Protein AF-A0A9Q0WMG3-F1 (afdb_monomer_lite)

Foldseek 3Di:
DEQEAEDEEDAQCPDDDPDPPDDPPPGDAAEQAEDEQAEYENYNAHYEQAHDLVHAHYAYEYYQHYYPDYAYHDYSYAHAYDNHPPDHDPSHNDDPSNVVVVVVVVVVPPD

InterPro domains:
  IPR011050 Pectin lyase fold/virulence factor [SSF51126] (4-92)
  IPR051801 Glycosyl_Hydrolase_28_Enzymes [PTHR31339] (1-95)

Radius of gyration: 15.62 Å; chains: 1; bounding box: 46×34×39 Å

pLDDT: mean 88.38, std 12.01, range [40.06, 96.94]

Structure (mmCIF, N/CA/C/O backbone):
data_AF-A0A9Q0WMG3-F1
#
_entry.id   AF-A0A9Q0WMG3-F1
#
loop_
_atom_site.group_PDB
_atom_site.id
_atom_site.type_symbol
_atom_site.label_atom_id
_atom_site.label_alt_id
_atom_site.label_comp_id
_atom_site.label_asym_id
_atom_site.label_entity_id
_atom_site.label_seq_id
_atom_site.pdbx_PDB_ins_code
_atom_site.Cartn_x
_atom_site.Cartn_y
_atom_site.Cartn_z
_atom_site.occupancy
_atom_site.B_iso_or_equiv
_atom_site.auth_seq_id
_atom_site.auth_comp_id
_atom_site.auth_asym_id
_atom_site.auth_atom_id
_atom_site.pdbx_PDB_model_num
ATOM 1 N N . MET A 1 1 ? -12.049 -8.145 9.434 1.00 89.62 1 MET A N 1
ATOM 2 C CA . MET A 1 1 ? -10.879 -9.057 9.500 1.00 89.62 1 MET A CA 1
ATOM 3 C C . MET A 1 1 ? -10.600 -9.452 10.949 1.00 89.62 1 MET A C 1
ATOM 5 O O . MET A 1 1 ? -10.824 -8.628 11.829 1.00 89.62 1 MET A O 1
ATOM 9 N N . LYS A 1 2 ? -10.169 -10.689 11.237 1.00 94.38 2 LYS A N 1
ATOM 10 C CA . LYS A 1 2 ? -9.889 -11.121 12.620 1.00 94.38 2 LYS A CA 1
ATOM 11 C C . LYS A 1 2 ? -8.809 -12.203 12.680 1.00 94.38 2 LYS A C 1
ATOM 13 O O . LYS A 1 2 ? -8.897 -13.148 11.906 1.00 94.38 2 LYS A O 1
ATOM 18 N N . ASN A 1 3 ? -7.881 -12.100 13.636 1.00 93.81 3 ASN A N 1
ATOM 19 C CA . ASN A 1 3 ? -6.824 -13.091 13.903 1.00 93.81 3 ASN A CA 1
ATOM 20 C C . ASN A 1 3 ? -5.924 -13.354 12.681 1.00 93.81 3 ASN A C 1
ATOM 22 O O . ASN A 1 3 ? -5.771 -14.498 12.253 1.00 93.81 3 ASN A O 1
ATOM 26 N N . ILE A 1 4 ? -5.361 -12.297 12.098 1.00 92.06 4 ILE A N 1
ATOM 27 C CA . ILE A 1 4 ? -4.502 -12.398 10.910 1.00 92.06 4 ILE A CA 1
ATOM 28 C C . ILE A 1 4 ? -3.145 -11.751 11.159 1.00 92.06 4 ILE A C 1
ATOM 30 O O . ILE A 1 4 ? -3.030 -10.802 11.930 1.00 92.06 4 ILE A O 1
ATOM 34 N N . ASN A 1 5 ? -2.115 -12.251 10.478 1.00 91.25 5 ASN A N 1
ATOM 35 C CA . ASN A 1 5 ? -0.772 -11.696 10.615 1.00 91.25 5 ASN A CA 1
ATOM 36 C C . ASN A 1 5 ? -0.654 -10.318 9.940 1.00 91.25 5 ASN A C 1
ATOM 38 O O . ASN A 1 5 ? -0.133 -9.385 10.535 1.00 91.25 5 ASN A O 1
ATOM 42 N N . MET A 1 6 ? -1.176 -10.167 8.721 1.00 92.88 6 MET A N 1
ATOM 43 C CA . MET A 1 6 ? -1.100 -8.922 7.952 1.00 92.88 6 MET A CA 1
ATOM 44 C C . MET A 1 6 ? -2.447 -8.636 7.290 1.00 92.88 6 MET A C 1
ATOM 46 O O . MET A 1 6 ? -2.991 -9.535 6.651 1.00 92.88 6 MET A O 1
ATOM 50 N N . ALA A 1 7 ? -2.992 -7.425 7.450 1.00 94.69 7 ALA A N 1
ATOM 51 C CA . ALA A 1 7 ? -4.276 -7.069 6.835 1.00 94.69 7 ALA A CA 1
ATOM 52 C C . ALA A 1 7 ? -4.151 -6.699 5.354 1.00 94.69 7 ALA A C 1
ATOM 54 O O . ALA A 1 7 ? -4.951 -7.176 4.550 1.00 94.69 7 ALA A O 1
ATOM 55 N N . PHE A 1 8 ? -3.133 -5.919 4.985 1.00 94.69 8 PHE A N 1
ATOM 56 C CA . PHE A 1 8 ? -2.885 -5.541 3.593 1.00 94.69 8 PHE A CA 1
ATOM 57 C C . PHE A 1 8 ? -1.436 -5.802 3.183 1.00 94.69 8 PHE A C 1
ATOM 59 O O . PHE A 1 8 ? -0.510 -5.442 3.901 1.00 94.69 8 PHE A O 1
ATOM 66 N N . CYS A 1 9 ? -1.233 -6.402 2.013 1.00 93.69 9 CYS A N 1
ATOM 67 C CA . CYS A 1 9 ? 0.091 -6.621 1.440 1.00 93.69 9 CYS A CA 1
ATOM 68 C C . CYS A 1 9 ? 0.039 -6.340 -0.060 1.00 93.69 9 CYS A C 1
ATOM 70 O O . CYS A 1 9 ? -0.718 -7.001 -0.771 1.00 93.69 9 CYS A O 1
ATOM 72 N N . ALA A 1 10 ? 0.838 -5.389 -0.533 1.00 94.25 10 ALA A N 1
ATOM 73 C CA . ALA A 1 10 ? 1.132 -5.215 -1.948 1.00 94.25 10 ALA A CA 1
ATOM 74 C C . ALA A 1 10 ? 2.628 -4.938 -2.109 1.00 94.25 10 ALA A C 1
ATOM 76 O O . ALA A 1 10 ? 3.153 -3.980 -1.540 1.00 94.25 10 ALA A O 1
ATOM 77 N N . ILE A 1 11 ? 3.308 -5.794 -2.868 1.00 93.38 11 ILE A N 1
ATOM 78 C CA . ILE A 1 11 ? 4.753 -5.740 -3.085 1.00 93.38 11 ILE A CA 1
ATOM 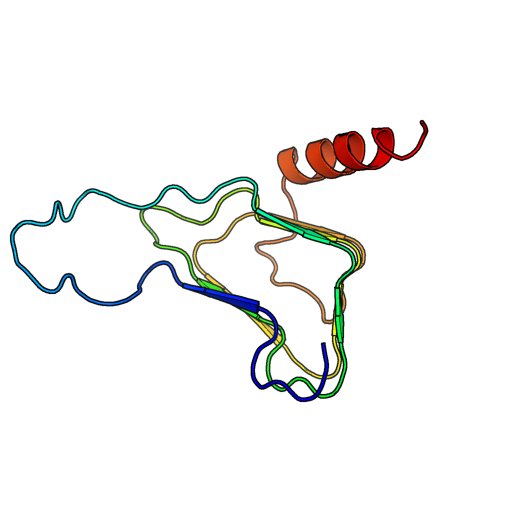79 C C . ILE A 1 11 ? 4.991 -5.803 -4.593 1.00 93.38 11 ILE A C 1
ATOM 81 O O . ILE A 1 11 ? 4.551 -6.748 -5.242 1.00 93.38 11 ILE A O 1
ATOM 85 N N . GLY A 1 12 ? 5.647 -4.788 -5.153 1.00 91.06 12 GLY A N 1
ATOM 86 C CA . GLY A 1 12 ? 5.991 -4.728 -6.573 1.00 91.06 12 GLY A CA 1
ATOM 87 C C . GLY A 1 12 ? 7.140 -5.669 -6.939 1.00 91.06 12 GLY A C 1
ATOM 88 O O . GLY A 1 12 ? 7.146 -6.234 -8.027 1.00 91.06 12 GLY A O 1
ATOM 89 N N . ASP A 1 13 ? 8.073 -5.887 -6.010 1.00 88.19 13 ASP A N 1
ATOM 90 C CA . ASP A 1 13 ? 9.174 -6.841 -6.157 1.00 88.19 13 ASP A CA 1
ATOM 91 C C . ASP A 1 13 ? 8.765 -8.232 -5.645 1.00 88.19 13 ASP A C 1
ATOM 93 O O . ASP A 1 13 ? 8.965 -8.586 -4.481 1.00 88.19 13 ASP A O 1
ATOM 97 N N . CYS A 1 14 ? 8.124 -9.012 -6.516 1.00 84.31 14 CYS A N 1
ATOM 98 C CA . CYS A 1 14 ? 7.665 -10.372 -6.216 1.00 84.31 14 CYS A CA 1
ATOM 99 C C . CYS A 1 14 ? 8.595 -11.457 -6.792 1.00 84.31 14 CYS A C 1
ATOM 101 O O . CYS A 1 14 ? 8.132 -12.511 -7.231 1.00 84.31 14 CYS A O 1
ATOM 103 N N . GLY A 1 15 ? 9.910 -11.230 -6.748 1.00 82.06 15 GLY A N 1
ATOM 104 C CA . GLY A 1 15 ? 10.913 -12.224 -7.129 1.00 82.06 15 GLY A CA 1
ATOM 105 C C . GLY A 1 15 ? 11.124 -12.355 -8.640 1.00 82.06 15 GLY A C 1
ATOM 106 O O . GLY A 1 15 ? 10.772 -11.476 -9.421 1.00 82.06 15 GLY A O 1
ATOM 107 N N . SER A 1 16 ? 11.769 -13.448 -9.053 1.00 81.94 16 SER A N 1
ATOM 108 C CA . SER A 1 16 ? 12.240 -13.640 -10.429 1.00 81.94 16 SER A CA 1
ATOM 109 C C . SER A 1 16 ? 11.267 -14.437 -11.294 1.00 81.94 16 SER A C 1
ATOM 111 O O . SER A 1 16 ? 10.558 -15.324 -10.817 1.00 81.94 16 SER A O 1
ATOM 113 N N . HIS A 1 17 ? 11.311 -14.183 -12.598 1.00 85.69 17 HIS A N 1
ATOM 114 C CA . HIS A 1 17 ? 10.601 -14.986 -13.582 1.00 85.69 17 HIS A CA 1
ATOM 115 C C . HIS A 1 17 ? 11.189 -16.416 -13.649 1.00 85.69 17 HIS A C 1
ATOM 117 O O . HIS A 1 17 ? 12.402 -16.578 -13.502 1.00 85.69 17 HIS A O 1
ATOM 123 N N . PRO A 1 18 ? 10.368 -17.468 -13.840 1.00 87.44 18 PRO A N 1
ATOM 124 C CA . PRO A 1 18 ? 10.845 -18.856 -13.908 1.00 87.44 18 PRO A CA 1
ATOM 125 C C . PRO A 1 18 ? 11.674 -19.177 -15.165 1.00 87.44 18 PRO A C 1
ATOM 127 O O . PRO A 1 18 ? 12.248 -20.262 -15.250 1.00 87.44 18 PRO A O 1
ATOM 130 N N . ASP A 1 19 ? 11.724 -18.260 -16.132 1.00 89.38 19 ASP A N 1
ATOM 131 C CA . ASP A 1 19 ? 12.504 -18.363 -17.364 1.00 89.38 19 ASP A CA 1
ATOM 132 C C . ASP A 1 19 ? 13.132 -17.011 -17.748 1.00 89.38 19 ASP A C 1
ATOM 134 O O . ASP A 1 19 ? 12.750 -15.970 -17.214 1.00 89.38 19 ASP A O 1
ATOM 138 N N . ASP A 1 20 ? 14.053 -17.039 -18.716 1.00 89.50 20 ASP A N 1
ATOM 139 C CA . ASP A 1 20 ? 14.772 -15.860 -19.227 1.00 89.50 20 ASP A CA 1
ATOM 140 C C . ASP A 1 20 ? 14.076 -15.177 -20.425 1.00 89.50 20 ASP A C 1
ATOM 142 O O . ASP A 1 20 ? 14.648 -14.285 -21.048 1.00 89.50 20 ASP A O 1
ATOM 146 N N . SER A 1 21 ? 12.868 -15.611 -20.806 1.00 91.31 21 SER A N 1
ATOM 147 C CA . SER A 1 21 ? 12.142 -15.066 -21.970 1.00 91.31 21 SER A CA 1
ATOM 148 C C . SER A 1 21 ? 11.228 -13.890 -21.617 1.00 91.31 21 SER A C 1
ATOM 150 O O . SER A 1 21 ? 10.580 -13.332 -22.505 1.00 91.31 21 SER A O 1
ATOM 152 N N . PHE A 1 22 ? 11.162 -13.510 -20.341 1.00 88.62 22 PHE A N 1
ATOM 153 C CA . PHE A 1 22 ? 10.421 -12.333 -19.902 1.00 88.62 22 PHE A CA 1
ATOM 154 C C . PHE A 1 22 ? 11.062 -11.035 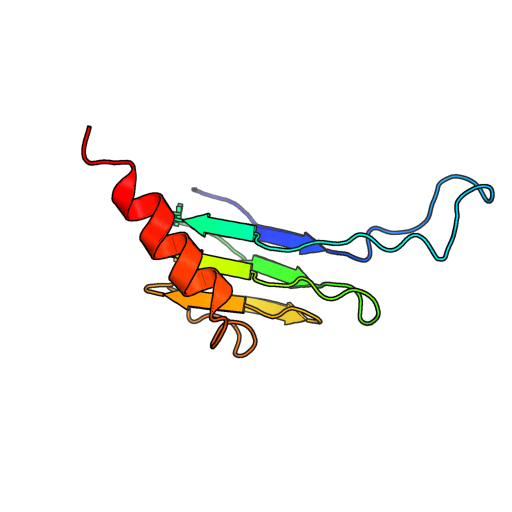-20.393 1.00 88.62 22 PHE A C 1
ATOM 156 O O . PHE A 1 22 ? 12.265 -10.957 -20.637 1.00 88.62 22 PHE A O 1
ATOM 163 N N . ASP A 1 23 ? 10.246 -9.990 -20.502 1.00 90.62 23 ASP A N 1
ATOM 164 C CA . ASP A 1 23 ? 10.752 -8.641 -20.721 1.00 90.62 23 ASP A CA 1
ATOM 165 C C . ASP A 1 23 ? 11.121 -8.009 -19.367 1.00 90.62 23 ASP A C 1
ATOM 167 O O . ASP A 1 23 ? 10.220 -7.672 -18.594 1.00 90.62 23 ASP A O 1
ATOM 171 N N . PRO A 1 24 ? 12.414 -7.793 -19.060 1.00 86.88 24 PRO A N 1
ATOM 172 C CA . PRO A 1 24 ? 12.832 -7.185 -17.799 1.00 86.88 24 PRO A CA 1
ATOM 173 C C . PRO A 1 24 ? 12.448 -5.708 -17.670 1.00 86.88 24 PRO A C 1
ATOM 175 O O . PRO A 1 24 ? 12.633 -5.122 -16.607 1.00 86.88 24 PRO A O 1
ATOM 178 N N . LYS A 1 25 ? 11.944 -5.083 -18.740 1.00 88.00 25 LYS A N 1
ATOM 179 C CA . LYS A 1 25 ? 11.472 -3.695 -18.740 1.00 88.00 25 LYS A CA 1
ATOM 180 C C . LYS A 1 25 ? 9.954 -3.582 -18.634 1.00 88.00 25 LYS A C 1
ATOM 182 O O . LYS A 1 25 ? 9.449 -2.465 -18.533 1.00 88.00 25 LYS A O 1
ATOM 187 N N . ALA A 1 26 ? 9.229 -4.699 -18.660 1.00 89.81 26 ALA A N 1
ATOM 188 C CA . ALA A 1 26 ? 7.785 -4.709 -18.478 1.00 89.81 26 ALA A CA 1
ATOM 189 C C . ALA A 1 26 ? 7.446 -4.510 -16.993 1.00 89.81 26 ALA A C 1
ATOM 191 O O . ALA A 1 26 ? 7.253 -5.465 -16.243 1.00 89.81 26 ALA A O 1
ATOM 192 N N . LEU A 1 27 ? 7.407 -3.248 -16.567 1.00 90.56 27 LEU A N 1
ATOM 193 C CA . LEU A 1 27 ? 7.026 -2.873 -15.209 1.00 90.56 27 LEU A CA 1
ATOM 194 C C . LEU A 1 27 ? 5.495 -2.848 -15.065 1.00 90.56 27 LEU A C 1
ATOM 196 O O . LEU A 1 27 ? 4.807 -2.394 -15.984 1.00 90.56 27 LEU A O 1
ATOM 200 N N . PRO A 1 28 ? 4.942 -3.309 -13.929 1.00 89.62 28 PRO A N 1
ATOM 201 C CA . PRO A 1 28 ? 3.514 -3.205 -13.664 1.00 89.62 28 PRO A CA 1
ATOM 202 C C . PRO A 1 28 ? 3.115 -1.741 -13.454 1.00 89.62 28 PRO A C 1
ATOM 204 O O . PRO A 1 28 ? 3.814 -1.006 -12.759 1.00 89.62 28 PRO A O 1
ATOM 207 N N . ASP A 1 29 ? 1.972 -1.343 -14.007 1.00 92.00 29 ASP A N 1
ATOM 208 C CA . ASP A 1 29 ? 1.335 -0.054 -13.728 1.00 92.00 29 ASP A CA 1
ATOM 209 C C . ASP A 1 29 ? 0.192 -0.272 -12.727 1.00 92.00 29 ASP A C 1
ATOM 211 O O . ASP A 1 29 ? -0.786 -0.964 -13.026 1.00 92.00 29 ASP A O 1
ATOM 215 N N . LEU A 1 30 ? 0.359 0.244 -11.507 1.00 93.44 30 LEU A N 1
ATOM 216 C CA . LEU A 1 30 ? -0.599 0.102 -10.411 1.00 93.44 30 LEU A CA 1
ATOM 217 C C . LEU A 1 30 ? -1.081 1.492 -9.992 1.00 93.44 30 LEU A C 1
ATOM 219 O O . LEU A 1 30 ? -0.382 2.207 -9.275 1.00 93.44 30 LEU A O 1
ATOM 223 N N . ASP A 1 31 ? -2.291 1.847 -10.421 1.00 93.31 31 ASP A N 1
ATOM 224 C CA . ASP A 1 31 ? -2.928 3.135 -10.140 1.00 93.31 31 ASP A CA 1
ATOM 225 C C . ASP A 1 31 ? -4.369 2.951 -9.627 1.00 93.31 31 ASP A C 1
ATOM 227 O O . ASP A 1 31 ? -5.012 1.926 -9.868 1.00 93.31 31 ASP A O 1
ATOM 231 N N . GLN A 1 32 ? -4.881 3.962 -8.922 1.00 92.25 32 GLN A N 1
ATOM 232 C CA . GLN A 1 32 ? -6.279 4.082 -8.473 1.00 92.25 32 GLN A CA 1
ATOM 233 C C . GLN A 1 32 ? -6.776 2.908 -7.615 1.00 92.25 32 GLN A C 1
ATOM 235 O O . GLN A 1 32 ? -7.922 2.458 -7.711 1.00 92.25 32 GLN A O 1
ATOM 240 N N . ILE A 1 33 ? -5.924 2.429 -6.713 1.00 92.19 33 ILE A N 1
ATOM 241 C CA . ILE A 1 33 ? -6.261 1.357 -5.775 1.00 92.19 33 ILE A CA 1
ATOM 242 C C . ILE A 1 33 ? -7.051 1.954 -4.613 1.00 92.19 33 ILE A C 1
ATOM 244 O O . ILE A 1 33 ? -6.521 2.771 -3.871 1.00 92.19 33 ILE A O 1
ATOM 248 N N . THR A 1 34 ? -8.298 1.528 -4.408 1.00 93.38 34 THR A N 1
ATOM 249 C CA . THR A 1 34 ? -9.130 2.010 -3.291 1.00 93.38 34 THR A CA 1
ATOM 250 C C . THR A 1 34 ? -9.441 0.897 -2.297 1.00 93.38 34 THR A C 1
ATOM 252 O O . THR A 1 34 ? -9.992 -0.140 -2.664 1.00 93.38 34 THR A O 1
ATOM 255 N N . LEU A 1 35 ? -9.133 1.133 -1.021 1.00 94.12 35 LEU A N 1
ATOM 256 C CA . LEU A 1 35 ? -9.515 0.282 0.103 1.00 94.12 35 LEU A CA 1
ATOM 257 C C . LEU A 1 35 ? -10.433 1.079 1.026 1.00 94.12 35 LEU A C 1
ATOM 259 O O . LEU A 1 35 ? -10.019 2.079 1.610 1.00 94.12 35 LEU A O 1
ATOM 263 N N . GLN A 1 36 ? -11.680 0.635 1.165 1.00 93.69 36 GLN A N 1
ATOM 264 C CA . GLN A 1 36 ? -12.710 1.379 1.882 1.00 93.69 36 GLN A CA 1
ATOM 265 C C . GLN A 1 36 ? -13.443 0.511 2.906 1.00 93.69 36 GLN A C 1
ATOM 267 O O . GLN A 1 36 ? -13.732 -0.657 2.647 1.00 93.69 36 GLN A O 1
ATOM 272 N N . SER A 1 37 ? -13.785 1.103 4.053 1.00 95.25 37 SER A N 1
ATOM 273 C CA . SER A 1 37 ? -14.663 0.508 5.070 1.00 95.25 37 SER A CA 1
ATOM 274 C C . SER A 1 37 ? -14.158 -0.833 5.607 1.00 95.25 37 SER A C 1
ATOM 276 O O . SER A 1 37 ? -14.921 -1.783 5.795 1.00 95.25 37 SER A O 1
ATOM 278 N N . VAL A 1 38 ? -12.854 -0.919 5.875 1.00 94.88 38 VAL A N 1
ATOM 279 C CA . VAL A 1 38 ? -12.233 -2.138 6.402 1.00 94.88 38 VAL A CA 1
ATOM 280 C C . VAL A 1 38 ? -12.075 -2.041 7.911 1.00 94.88 38 VAL A C 1
ATOM 282 O O . VAL A 1 38 ? -11.335 -1.203 8.412 1.00 94.88 38 VAL A O 1
ATOM 285 N N . ILE A 1 39 ? -12.720 -2.950 8.641 1.00 95.44 39 ILE A N 1
ATOM 286 C CA . ILE A 1 39 ? -12.606 -3.044 10.101 1.00 95.44 39 ILE A CA 1
ATOM 287 C C . ILE A 1 39 ? -11.989 -4.387 10.485 1.00 95.44 39 ILE A C 1
ATOM 289 O O . ILE A 1 39 ? -12.361 -5.447 9.957 1.00 95.44 39 ILE A O 1
ATOM 293 N N . GLY A 1 40 ? -11.062 -4.381 11.438 1.00 94.38 40 GLY A N 1
ATOM 294 C CA . GLY A 1 40 ? -10.440 -5.605 11.912 1.00 94.38 40 GLY A CA 1
ATOM 295 C C . GLY A 1 40 ? -9.825 -5.538 13.301 1.00 94.38 40 GLY A C 1
ATOM 296 O O . GLY A 1 40 ? -9.485 -4.476 13.808 1.00 94.38 40 GLY A O 1
ATOM 297 N N . SER A 1 41 ? -9.703 -6.710 13.925 1.00 94.56 41 SER A N 1
ATOM 298 C CA . SER A 1 41 ? -9.153 -6.866 15.275 1.00 94.56 41 SER A CA 1
ATOM 299 C C . SER A 1 41 ? -8.191 -8.047 15.373 1.00 94.56 41 SER A C 1
ATOM 301 O O . SER A 1 41 ? -8.304 -9.007 14.611 1.00 94.56 41 SER A O 1
ATOM 303 N N . ASN A 1 42 ? -7.269 -7.993 16.336 1.00 92.88 42 ASN A N 1
ATOM 304 C CA . ASN A 1 42 ? -6.220 -9.000 16.531 1.00 92.88 42 ASN A CA 1
ATOM 305 C C . ASN A 1 42 ? -5.388 -9.204 15.249 1.00 92.88 42 ASN A C 1
ATOM 307 O O . ASN A 1 42 ? -5.449 -10.257 14.606 1.00 92.88 42 ASN A O 1
ATOM 311 N N . ILE A 1 43 ? -4.698 -8.133 14.845 1.00 92.81 43 ILE A N 1
ATOM 312 C CA . ILE A 1 43 ? -3.874 -8.044 13.636 1.00 92.81 43 ILE A CA 1
ATOM 313 C C . ILE A 1 43 ? -2.448 -7.696 14.057 1.00 92.81 43 ILE A C 1
ATOM 315 O O . ILE A 1 4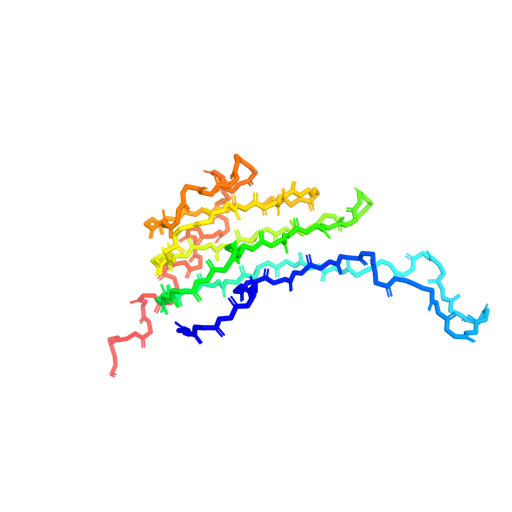3 ? -2.262 -6.780 14.856 1.00 92.81 43 ILE A O 1
ATOM 319 N N . THR A 1 44 ? -1.455 -8.415 13.531 1.00 90.56 44 THR A N 1
ATOM 320 C CA . THR A 1 44 ? -0.040 -8.181 13.874 1.00 90.56 44 THR A CA 1
ATOM 321 C C . THR A 1 44 ? 0.578 -7.033 13.071 1.00 90.56 44 THR A C 1
ATOM 323 O O . THR A 1 44 ? 1.349 -6.259 13.629 1.00 90.56 44 THR A O 1
ATOM 326 N N . MET A 1 45 ? 0.223 -6.882 11.791 1.00 91.00 45 MET A N 1
ATOM 327 C CA . MET A 1 45 ? 0.684 -5.791 10.927 1.00 91.00 45 MET A CA 1
ATOM 328 C C . MET A 1 45 ? -0.459 -5.198 10.094 1.00 91.00 45 MET A C 1
ATOM 330 O O . MET A 1 45 ? -1.209 -5.933 9.444 1.00 91.00 45 MET A O 1
ATOM 334 N N . THR A 1 46 ? -0.577 -3.868 10.088 1.00 92.56 46 THR A N 1
ATOM 335 C CA . THR A 1 46 ? -1.671 -3.155 9.419 1.00 92.56 46 THR A CA 1
ATOM 336 C C . THR A 1 46 ? -1.564 -3.318 7.916 1.00 92.56 46 THR A C 1
ATOM 338 O O . THR A 1 46 ? -2.479 -3.817 7.265 1.00 92.56 46 THR A O 1
ATOM 341 N N . GLY A 1 47 ? -0.404 -2.980 7.363 1.00 92.06 47 GLY A N 1
ATOM 342 C CA . GLY A 1 47 ? -0.140 -3.274 5.973 1.00 92.06 47 GLY A CA 1
ATOM 343 C C . GLY A 1 47 ? 1.253 -2.906 5.505 1.00 92.06 47 GLY A C 1
ATOM 344 O O . GLY A 1 47 ? 1.937 -2.094 6.125 1.00 92.06 47 GLY A O 1
ATOM 345 N N . SER A 1 48 ? 1.647 -3.530 4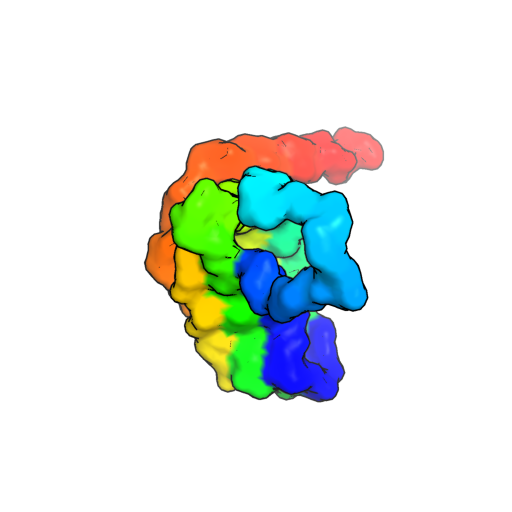.401 1.00 95.00 48 SER A N 1
ATOM 346 C CA . SER A 1 48 ? 2.878 -3.247 3.671 1.00 95.00 48 SER A CA 1
ATOM 347 C C . SER A 1 48 ? 2.532 -2.907 2.228 1.00 95.00 48 SER A C 1
ATOM 349 O O . SER A 1 48 ? 1.999 -3.756 1.513 1.00 95.00 48 SER A O 1
ATOM 351 N N . PHE A 1 49 ? 2.837 -1.682 1.811 1.00 96.38 49 PHE A N 1
ATOM 352 C CA . PHE A 1 49 ? 2.708 -1.218 0.436 1.00 96.38 49 PHE A CA 1
ATOM 353 C C . PHE A 1 49 ? 4.082 -0.793 -0.074 1.00 96.38 49 PHE A C 1
ATOM 355 O O . PHE A 1 49 ? 4.594 0.268 0.275 1.00 96.38 49 PHE A O 1
ATOM 362 N N . THR A 1 50 ? 4.702 -1.643 -0.878 1.00 96.25 50 THR A N 1
ATOM 363 C CA . THR A 1 50 ? 6.062 -1.431 -1.379 1.00 96.25 50 THR A CA 1
ATOM 364 C C . THR A 1 50 ? 6.065 -1.559 -2.893 1.00 96.25 50 THR A C 1
ATOM 366 O O . THR A 1 50 ? 6.108 -2.673 -3.413 1.00 96.25 50 THR A O 1
ATOM 369 N N . GLY A 1 51 ? 5.981 -0.430 -3.594 1.00 95.38 51 GLY A N 1
ATOM 370 C CA . GLY A 1 51 ? 6.077 -0.372 -5.051 1.00 95.38 51 GLY A CA 1
ATOM 371 C C . GLY A 1 51 ? 7.517 -0.498 -5.554 1.00 95.38 51 GLY A C 1
ATOM 372 O O . GLY A 1 51 ? 8.469 -0.597 -4.771 1.00 95.38 51 GLY A O 1
ATOM 373 N N . LEU A 1 52 ? 7.682 -0.454 -6.874 1.00 94.88 52 LEU A N 1
ATOM 374 C CA . LEU A 1 52 ? 8.996 -0.376 -7.515 1.00 94.88 52 LEU A CA 1
ATOM 375 C C . LEU A 1 52 ? 9.423 1.091 -7.622 1.00 94.88 52 LEU A C 1
ATOM 377 O O . LEU A 1 52 ? 8.581 1.964 -7.806 1.00 94.88 52 LEU A O 1
ATOM 381 N N . ALA A 1 53 ? 10.719 1.385 -7.527 1.00 94.44 53 ALA A N 1
ATOM 382 C CA . ALA A 1 53 ? 11.198 2.766 -7.635 1.00 94.44 53 ALA A CA 1
ATOM 383 C C . ALA A 1 53 ? 10.925 3.352 -9.034 1.00 94.44 53 ALA A C 1
ATOM 385 O O . ALA A 1 53 ? 10.633 4.535 -9.184 1.00 94.44 53 ALA A O 1
ATOM 386 N N . GLU A 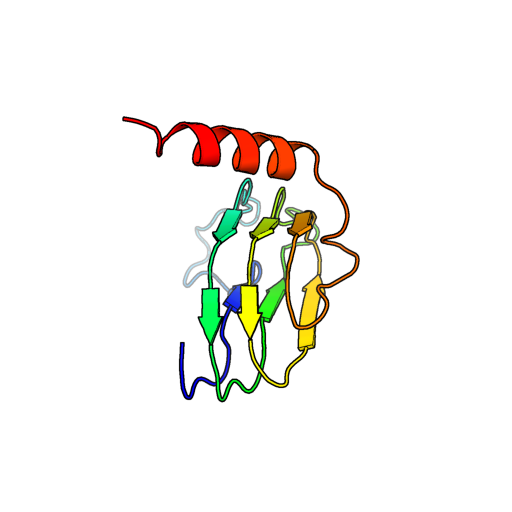1 54 ? 10.991 2.497 -10.052 1.00 93.94 54 GLU A N 1
ATOM 387 C CA . GLU A 1 54 ? 10.756 2.796 -11.460 1.00 93.94 54 GLU A CA 1
ATOM 388 C C . GLU A 1 54 ? 9.268 2.803 -11.829 1.00 93.94 54 GLU A C 1
ATOM 390 O O . GLU A 1 54 ? 8.892 3.416 -12.826 1.00 93.94 54 GLU A O 1
ATOM 395 N N . SER A 1 55 ? 8.430 2.135 -11.029 1.00 94.25 55 SER A N 1
ATOM 396 C CA . SER A 1 55 ? 6.972 2.125 -11.176 1.00 94.25 55 SER A CA 1
ATOM 397 C C . SER A 1 55 ? 6.295 2.128 -9.797 1.00 94.25 55 SER A C 1
ATOM 399 O O . SER A 1 55 ? 5.906 1.070 -9.280 1.00 94.25 55 SER A O 1
ATOM 401 N N . PRO A 1 56 ? 6.231 3.306 -9.144 1.00 95.50 56 PRO A N 1
ATOM 402 C CA . PRO A 1 56 ? 5.576 3.461 -7.853 1.00 95.50 56 PRO A CA 1
ATOM 403 C C . PRO A 1 56 ? 4.086 3.149 -7.952 1.00 95.50 56 PRO A C 1
ATOM 405 O O . PRO A 1 56 ? 3.461 3.411 -8.978 1.00 95.50 56 PRO A O 1
ATOM 408 N N . PHE A 1 57 ? 3.482 2.679 -6.861 1.00 95.56 57 PHE A N 1
ATOM 409 C CA . PHE A 1 57 ? 2.021 2.612 -6.811 1.00 95.56 57 PHE A CA 1
ATOM 410 C C . PHE A 1 57 ? 1.456 4.031 -6.749 1.00 95.56 57 PHE A C 1
ATOM 412 O O . PHE A 1 57 ? 1.780 4.794 -5.835 1.00 95.56 57 PHE A O 1
ATOM 419 N N . ALA A 1 58 ? 0.613 4.375 -7.714 1.00 94.25 58 ALA A N 1
ATOM 420 C CA . ALA A 1 58 ? -0.037 5.668 -7.810 1.00 94.25 58 ALA A CA 1
ATOM 421 C C . ALA A 1 58 ? -1.469 5.605 -7.259 1.00 94.25 58 ALA A C 1
ATOM 423 O O . ALA A 1 58 ? -2.136 4.571 -7.285 1.00 94.25 58 ALA A O 1
ATOM 424 N N . SER A 1 59 ? -1.941 6.731 -6.725 1.00 93.94 59 SER A N 1
ATOM 425 C CA . SER A 1 59 ? -3.309 6.908 -6.221 1.00 93.94 59 SER A CA 1
ATOM 426 C C . SER A 1 59 ? -3.801 5.755 -5.329 1.00 93.94 59 SER A C 1
ATOM 428 O O . SER A 1 59 ? -4.886 5.214 -5.543 1.00 93.94 59 SER A O 1
ATOM 430 N N . LEU A 1 60 ? -3.010 5.375 -4.319 1.00 95.75 60 LEU A N 1
ATOM 431 C CA . LEU A 1 60 ? -3.456 4.443 -3.282 1.00 95.75 60 LEU A CA 1
ATOM 432 C C . LEU A 1 60 ? -4.367 5.176 -2.288 1.00 95.75 60 LEU A C 1
ATOM 434 O O . LEU A 1 60 ? -3.918 6.026 -1.523 1.00 95.75 60 LEU A O 1
ATOM 438 N N . CYS A 1 61 ? -5.652 4.851 -2.302 1.00 95.44 61 CYS A N 1
ATOM 439 C CA . CYS A 1 61 ? -6.688 5.547 -1.557 1.00 95.44 61 CYS A CA 1
ATOM 440 C C . CYS A 1 61 ? -7.216 4.681 -0.404 1.00 95.44 61 CYS A C 1
ATOM 442 O O . CYS A 1 61 ? -7.787 3.613 -0.637 1.00 95.44 61 CYS A O 1
ATOM 444 N N . LEU A 1 62 ? -7.055 5.138 0.840 1.00 95.25 62 LEU A N 1
ATOM 445 C CA . LEU A 1 62 ? -7.543 4.444 2.038 1.00 95.25 62 LEU A CA 1
ATOM 446 C C . LEU A 1 62 ? -8.670 5.235 2.711 1.00 95.25 62 LEU A C 1
ATOM 448 O O . LEU A 1 62 ? -8.460 6.366 3.137 1.00 95.25 62 LEU A O 1
ATOM 452 N N . PHE A 1 63 ? -9.847 4.636 2.877 1.00 94.94 63 PHE A N 1
ATOM 453 C CA . PHE A 1 63 ? -11.016 5.324 3.432 1.00 94.94 63 PHE A CA 1
ATOM 454 C C . PHE A 1 63 ? -11.683 4.527 4.541 1.00 94.94 63 PHE A C 1
ATOM 456 O O . PHE A 1 63 ? -12.077 3.382 4.332 1.00 94.94 63 PHE A O 1
ATOM 463 N N . ASN A 1 64 ? -11.896 5.142 5.705 1.00 95.50 64 ASN A N 1
ATOM 464 C CA . ASN A 1 64 ? -12.635 4.519 6.808 1.00 95.50 64 ASN A CA 1
ATOM 465 C C . ASN A 1 64 ? -12.084 3.118 7.155 1.00 95.50 64 ASN A C 1
ATOM 467 O O . ASN A 1 64 ? -12.789 2.106 7.096 1.00 95.50 64 ASN A O 1
ATOM 471 N N . VAL A 1 65 ? -10.782 3.051 7.435 1.00 95.75 65 VAL A N 1
ATOM 472 C CA . VAL A 1 65 ? -10.082 1.809 7.784 1.00 95.75 65 VAL A CA 1
ATOM 473 C C . VAL A 1 65 ? -9.775 1.831 9.277 1.00 95.75 65 VAL A C 1
ATOM 475 O O . VAL A 1 65 ? -9.176 2.777 9.767 1.00 95.75 65 VAL A O 1
ATOM 478 N N . SER A 1 66 ? -10.173 0.797 10.015 1.00 96.00 66 SER A N 1
ATOM 479 C CA . SER A 1 66 ? -9.957 0.698 11.461 1.00 96.00 66 SER A CA 1
ATOM 480 C C . SER A 1 66 ? -9.414 -0.676 11.838 1.00 96.00 66 SER A C 1
ATOM 482 O O . SER A 1 66 ? -10.134 -1.678 11.827 1.00 96.00 66 SER A O 1
ATOM 484 N N . LEU A 1 67 ? -8.124 -0.730 12.164 1.00 94.50 67 LEU A N 1
ATOM 485 C CA . LEU A 1 67 ? -7.392 -1.946 12.509 1.00 94.50 67 LEU A CA 1
ATOM 486 C C . LEU A 1 67 ? -6.712 -1.778 13.873 1.00 94.50 67 LEU A C 1
ATOM 488 O O . LEU A 1 67 ? -6.213 -0.711 14.218 1.00 94.50 67 LEU A O 1
ATOM 492 N N . THR A 1 68 ? -6.696 -2.830 14.690 1.00 86.94 68 THR A N 1
ATOM 493 C CA . THR A 1 68 ? -6.114 -2.757 16.040 1.00 86.94 68 THR A CA 1
ATOM 494 C C . THR A 1 68 ? -4.608 -3.056 16.039 1.00 86.94 68 THR A C 1
ATOM 496 O O . THR A 1 68 ? -4.219 -4.109 15.537 1.00 86.94 68 THR A O 1
ATOM 499 N N . LEU A 1 69 ? -3.817 -2.230 16.744 1.00 70.31 69 LEU A N 1
ATOM 500 C CA . LEU A 1 69 ? -2.497 -2.561 17.333 1.00 70.31 69 LEU A CA 1
ATOM 501 C C . LEU A 1 69 ? -1.274 -2.699 16.396 1.00 70.31 69 LEU A C 1
ATOM 503 O O . LEU A 1 69 ? -0.350 -3.433 16.737 1.00 70.31 69 LEU A O 1
ATOM 507 N N . SER A 1 70 ? -1.204 -2.010 15.255 1.00 72.44 70 SER A N 1
ATOM 508 C CA . SER A 1 70 ? -0.074 -2.208 14.324 1.00 72.44 70 SER A CA 1
ATOM 509 C C . SER A 1 70 ? 0.367 -0.955 13.551 1.00 72.44 70 SER A C 1
ATOM 511 O O . SER A 1 70 ? -0.207 0.116 13.713 1.00 72.44 70 SER A O 1
ATOM 513 N N . SER A 1 71 ? 1.447 -1.059 12.770 1.00 87.25 71 SER A N 1
ATOM 514 C CA . SER A 1 71 ? 1.996 0.018 11.933 1.00 87.25 71 SER A CA 1
ATOM 515 C C . SER A 1 71 ? 1.881 -0.309 10.443 1.00 87.25 71 SER A C 1
ATOM 517 O O . SER A 1 71 ? 1.687 -1.465 10.051 1.00 87.25 71 SER A O 1
ATOM 519 N N . TRP A 1 72 ? 2.024 0.722 9.615 1.00 94.19 72 TRP A N 1
ATOM 520 C CA . TRP A 1 72 ? 2.152 0.600 8.167 1.00 94.19 72 TRP A CA 1
ATOM 521 C C . TRP A 1 72 ? 3.623 0.574 7.748 1.00 94.19 72 TRP A C 1
ATOM 523 O O . TRP A 1 72 ? 4.484 1.121 8.435 1.00 94.19 72 TRP A O 1
ATOM 533 N N . THR A 1 73 ? 3.909 -0.058 6.615 1.00 95.25 73 THR A N 1
ATOM 534 C CA . THR A 1 73 ? 5.186 0.054 5.902 1.00 95.25 73 THR A CA 1
ATOM 535 C C . THR A 1 73 ? 4.893 0.534 4.492 1.00 95.25 73 THR A C 1
ATOM 537 O O . THR A 1 73 ? 4.145 -0.127 3.774 1.00 95.25 73 THR A O 1
ATOM 540 N N . CYS A 1 74 ? 5.470 1.669 4.106 1.00 96.00 74 CYS A N 1
ATOM 541 C CA . CYS A 1 74 ? 5.284 2.248 2.782 1.00 96.00 74 CYS A CA 1
ATOM 542 C C . CYS A 1 74 ? 6.630 2.526 2.118 1.00 96.00 74 CYS A C 1
ATOM 544 O O . CYS A 1 74 ? 7.574 2.967 2.770 1.00 96.00 74 CYS A O 1
ATOM 546 N N . SER A 1 75 ? 6.725 2.236 0.822 1.00 96.94 75 SER A N 1
ATOM 547 C CA . SER A 1 75 ? 7.870 2.599 -0.013 1.00 96.94 75 SER A CA 1
ATOM 548 C C . SER A 1 75 ? 7.441 2.659 -1.473 1.00 96.94 75 SER A C 1
ATOM 550 O O . SER A 1 75 ? 6.725 1.771 -1.929 1.00 96.94 75 SER A O 1
ATOM 552 N N . ASN A 1 76 ? 7.873 3.685 -2.211 1.00 96.94 76 ASN A N 1
ATOM 553 C CA . ASN A 1 76 ? 7.496 3.894 -3.616 1.00 96.94 76 ASN A CA 1
ATOM 554 C C . ASN A 1 76 ? 5.973 3.834 -3.825 1.00 96.94 76 ASN A C 1
ATOM 556 O O . ASN A 1 76 ? 5.467 3.125 -4.696 1.00 96.94 76 ASN A O 1
ATOM 560 N N . VAL A 1 77 ? 5.237 4.551 -2.981 1.00 96.31 77 VAL A N 1
ATOM 561 C CA . VAL A 1 77 ? 3.786 4.700 -3.089 1.00 96.31 77 VAL A CA 1
ATOM 562 C C . VAL A 1 77 ? 3.426 6.172 -3.000 1.00 96.31 77 VAL A C 1
ATOM 564 O O . VAL A 1 77 ? 4.142 6.948 -2.373 1.00 96.31 77 VAL A O 1
ATOM 567 N N . VAL A 1 78 ? 2.321 6.551 -3.629 1.00 95.69 78 VAL A N 1
ATOM 568 C CA . VAL A 1 78 ? 1.727 7.882 -3.524 1.00 95.69 78 VAL A CA 1
ATOM 569 C C . VAL A 1 78 ? 0.223 7.712 -3.414 1.00 95.69 78 VAL A C 1
ATOM 571 O O . VAL A 1 78 ? -0.389 6.957 -4.173 1.00 95.69 78 VAL A O 1
ATOM 574 N N . GLY A 1 79 ? -0.398 8.414 -2.475 1.00 95.31 79 GLY A N 1
ATOM 575 C CA . GLY A 1 79 ? -1.810 8.212 -2.228 1.00 95.31 79 GLY A CA 1
ATOM 576 C C . GLY A 1 79 ? -2.438 9.214 -1.285 1.00 95.31 79 GLY A C 1
ATOM 577 O O . GLY A 1 79 ? -1.910 10.291 -1.018 1.00 95.31 79 GLY A O 1
ATOM 578 N N . PHE A 1 80 ? -3.609 8.840 -0.797 1.00 95.69 80 PHE A N 1
ATOM 579 C CA . PHE A 1 80 ? -4.374 9.631 0.146 1.00 95.69 80 PHE A CA 1
ATOM 580 C C . PHE A 1 80 ? -5.108 8.718 1.120 1.00 95.69 80 PHE A C 1
ATOM 582 O O . PHE A 1 80 ? -5.502 7.600 0.779 1.00 95.69 80 PHE A O 1
ATOM 589 N N . SER A 1 81 ? -5.333 9.216 2.325 1.00 94.81 81 SER A N 1
ATOM 590 C CA . SER A 1 81 ? -6.059 8.501 3.354 1.00 94.81 81 SER A CA 1
ATOM 591 C C . SER A 1 81 ? -7.000 9.424 4.119 1.00 94.81 81 SER A C 1
ATOM 593 O O . SER A 1 81 ? -6.677 10.574 4.403 1.00 94.81 81 SER A O 1
ATOM 595 N N . GLU A 1 82 ? -8.183 8.914 4.458 1.00 94.38 82 GLU A N 1
ATOM 596 C CA . GLU A 1 82 ? -9.175 9.633 5.257 1.00 94.38 82 GLU A CA 1
ATOM 597 C C . GLU A 1 82 ? -9.839 8.693 6.262 1.00 94.38 82 GLU A C 1
ATOM 599 O O . GLU A 1 82 ? -10.311 7.605 5.918 1.00 94.38 82 GLU A O 1
ATOM 604 N N . SER A 1 83 ? -9.923 9.137 7.519 1.00 95.12 83 SER A N 1
ATOM 605 C CA . SER A 1 83 ? -10.520 8.361 8.613 1.00 95.12 83 SER A CA 1
ATOM 606 C C . SER A 1 83 ? -9.890 6.968 8.764 1.00 95.12 83 SER A C 1
ATOM 608 O O . SER A 1 83 ? -10.589 5.959 8.853 1.00 95.12 83 SER A O 1
ATOM 610 N N . VAL A 1 84 ? -8.557 6.903 8.759 1.00 95.25 84 VAL A N 1
ATOM 611 C CA . VAL A 1 84 ? -7.804 5.652 8.892 1.00 95.25 84 VAL A CA 1
ATOM 612 C C . VAL A 1 84 ? -7.143 5.573 10.264 1.00 95.25 84 VAL A C 1
ATOM 614 O O . VAL A 1 84 ? -6.558 6.533 10.748 1.00 95.25 84 VAL A O 1
ATOM 617 N N . SER A 1 85 ? -7.240 4.410 10.900 1.00 94.19 85 SER A N 1
ATOM 618 C CA . SER A 1 85 ? -6.551 4.073 12.138 1.00 94.19 85 SER A CA 1
ATOM 619 C C . SER A 1 85 ? -6.015 2.644 12.034 1.00 94.19 85 SER A C 1
ATOM 621 O O . SER A 1 85 ? -6.776 1.743 11.659 1.00 94.19 85 SER A O 1
ATOM 623 N N . PRO A 1 86 ? -4.735 2.392 12.353 1.00 94.31 86 PRO A N 1
ATOM 624 C CA . PRO A 1 86 ? -3.712 3.312 12.873 1.00 94.31 86 PRO A CA 1
ATOM 625 C C . PRO A 1 86 ? -3.201 4.310 11.818 1.00 94.31 86 PRO A C 1
ATOM 627 O O . PRO A 1 86 ? -3.448 4.112 10.629 1.00 94.31 86 PRO A O 1
ATOM 630 N N . GLU A 1 87 ? -2.503 5.360 12.270 1.00 94.56 87 GLU A N 1
ATOM 631 C CA . GLU A 1 87 ? -2.027 6.473 11.428 1.00 94.56 87 GLU A CA 1
ATOM 632 C C . GLU A 1 87 ? -1.261 5.968 10.191 1.00 94.56 87 GLU A C 1
ATOM 634 O O . GLU A 1 87 ? -0.290 5.223 10.367 1.00 94.56 87 GLU A O 1
ATOM 639 N N . PRO A 1 88 ? -1.695 6.320 8.966 1.00 94.44 88 PRO A N 1
ATOM 640 C CA . PRO A 1 88 ? -1.039 5.946 7.711 1.00 94.44 88 PRO A CA 1
ATOM 641 C C . PRO A 1 88 ? 0.387 6.479 7.554 1.00 94.44 88 PRO A C 1
ATOM 643 O O . PRO A 1 88 ? 0.875 7.291 8.336 1.00 94.44 88 PRO A O 1
ATOM 646 N N . CYS A 1 89 ? 1.068 6.012 6.509 1.00 95.56 89 CYS A N 1
ATOM 647 C CA . CYS A 1 89 ? 2.365 6.563 6.133 1.00 95.56 89 CYS A CA 1
ATOM 648 C C . CYS A 1 89 ? 2.221 7.981 5.537 1.00 95.56 89 CYS A C 1
ATOM 650 O O . CYS A 1 89 ? 1.209 8.242 4.877 1.00 95.56 89 CYS A O 1
ATOM 652 N N . PRO A 1 90 ? 3.240 8.854 5.657 1.00 95.31 90 PRO A N 1
ATOM 653 C CA . PRO A 1 90 ? 3.220 10.205 5.079 1.00 95.31 90 PRO A CA 1
ATOM 654 C C . PRO A 1 90 ? 3.018 10.243 3.556 1.00 95.31 90 PRO A C 1
ATOM 656 O O . PRO A 1 90 ? 2.491 11.202 3.000 1.00 95.31 90 PRO A O 1
ATOM 659 N N . GLU A 1 91 ? 3.401 9.178 2.852 1.00 95.69 91 GLU A N 1
ATOM 660 C CA . GLU A 1 91 ? 3.180 9.012 1.414 1.00 95.69 91 GLU A CA 1
ATOM 661 C C . GLU A 1 91 ? 1.688 8.975 1.025 1.00 95.69 91 GLU A C 1
ATOM 663 O O . GLU A 1 91 ? 1.346 9.104 -0.154 1.00 95.69 91 GLU A O 1
ATOM 668 N N . LEU A 1 92 ? 0.794 8.798 2.006 1.00 94.69 92 LEU A N 1
ATOM 669 C CA . LEU A 1 92 ? -0.655 8.701 1.840 1.00 94.69 92 LEU A CA 1
ATOM 670 C C . LEU A 1 92 ? -1.394 9.951 2.350 1.00 94.69 92 LEU A C 1
ATOM 672 O O . LEU A 1 92 ? -2.536 9.853 2.805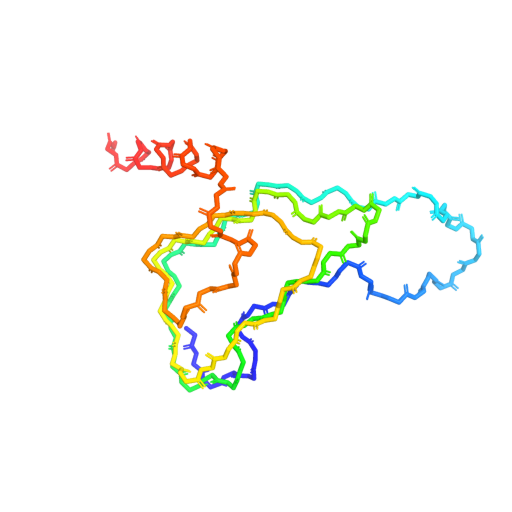 1.00 94.69 92 LEU A O 1
ATOM 676 N N . GLU A 1 93 ? -0.763 11.124 2.272 1.00 90.12 93 GLU A N 1
ATOM 677 C CA . GLU A 1 93 ? -1.331 12.396 2.746 1.00 90.12 93 GLU A CA 1
ATOM 678 C C . GLU A 1 93 ? -1.997 13.250 1.651 1.00 90.12 93 GLU A C 1
ATOM 680 O O . GLU A 1 93 ? -2.803 14.126 1.971 1.00 90.12 93 GLU A O 1
ATOM 685 N N . SER A 1 94 ? -1.713 13.037 0.358 1.00 83.88 94 SER A N 1
ATOM 686 C CA . SER A 1 94 ? -2.256 13.905 -0.699 1.00 83.88 94 SER A CA 1
ATOM 687 C C . SER A 1 94 ? -2.305 13.257 -2.085 1.00 83.88 94 SER A C 1
ATOM 689 O O . SER A 1 94 ? -1.287 13.044 -2.741 1.00 83.88 94 SER A O 1
ATOM 691 N N . SER A 1 95 ? -3.526 13.034 -2.580 1.00 82.69 95 SER A N 1
ATOM 692 C CA . SER A 1 95 ? -3.817 12.681 -3.973 1.00 82.69 95 SER A CA 1
ATOM 693 C C . SER A 1 95 ? -5.192 13.222 -4.374 1.00 82.69 95 SER A C 1
ATOM 695 O O . SER A 1 95 ? -6.222 12.815 -3.833 1.00 82.69 95 SER A O 1
ATOM 697 N N . SER A 1 96 ? -5.230 14.137 -5.347 1.00 80.19 96 SER A N 1
ATOM 698 C CA . SER A 1 96 ? -6.478 14.723 -5.872 1.00 80.19 96 SER A CA 1
ATOM 699 C C . SER A 1 96 ? -7.374 13.697 -6.580 1.00 80.19 96 SER A C 1
ATOM 701 O O . SER A 1 96 ? -8.600 13.853 -6.619 1.00 80.19 96 SER A O 1
ATOM 703 N N . VAL A 1 97 ? -6.777 12.621 -7.100 1.00 88.12 97 VAL A N 1
ATOM 704 C CA . VAL A 1 97 ? -7.486 11.495 -7.721 1.00 88.12 97 VAL A CA 1
ATOM 705 C C . VAL A 1 97 ? -8.323 10.763 -6.674 1.00 88.12 97 VAL A C 1
ATOM 707 O O . VAL A 1 97 ? -9.512 10.536 -6.890 1.00 88.12 97 VAL A O 1
ATOM 710 N N . CYS A 1 98 ? -7.753 10.494 -5.498 1.00 87.50 98 CYS A N 1
ATOM 711 C CA . CYS A 1 98 ? -8.450 9.802 -4.415 1.00 87.50 98 CYS A CA 1
ATOM 712 C C . CYS A 1 98 ? -9.692 10.553 -3.913 1.00 87.50 98 CYS A C 1
ATOM 714 O O . CYS A 1 98 ? -10.743 9.943 -3.719 1.00 87.50 98 CYS A O 1
ATOM 716 N N . TYR A 1 99 ? -9.619 11.881 -3.783 1.00 76.88 99 TYR A N 1
ATOM 717 C CA . TYR A 1 99 ? -10.791 12.703 -3.453 1.00 76.88 99 TYR A CA 1
ATOM 718 C C . TYR A 1 99 ? -11.887 12.632 -4.522 1.00 76.88 99 TYR A C 1
ATOM 720 O O . TYR A 1 99 ? -13.079 12.604 -4.212 1.00 76.88 99 TYR A O 1
ATOM 728 N N . SER A 1 100 ? -11.497 12.597 -5.796 1.00 82.12 100 SER A N 1
ATOM 729 C CA . SER A 1 100 ? -12.451 12.495 -6.904 1.00 82.12 100 SER A CA 1
ATOM 730 C C . SER A 1 100 ? -13.161 11.137 -6.907 1.00 82.12 100 SER A C 1
ATOM 732 O O . SER A 1 100 ? -14.365 11.080 -7.160 1.00 82.12 100 SER A O 1
ATOM 734 N N . LEU A 1 101 ? -12.439 10.062 -6.568 1.00 75.94 101 LEU A N 1
ATOM 735 C CA . LEU A 1 101 ? -12.987 8.711 -6.435 1.00 75.94 101 LEU A CA 1
ATOM 736 C C . LEU A 1 101 ? -13.971 8.595 -5.263 1.00 75.94 101 LEU A C 1
ATOM 738 O O . LEU A 1 101 ? -15.058 8.055 -5.443 1.00 75.94 101 LEU A O 1
ATOM 742 N N . LEU A 1 102 ? -13.664 9.159 -4.091 1.00 69.94 102 LEU A N 1
ATOM 743 C CA . LEU A 1 102 ? -14.623 9.220 -2.974 1.00 69.94 102 LEU A CA 1
ATOM 744 C C . LEU A 1 102 ? -15.973 9.804 -3.401 1.00 69.94 102 LEU A C 1
ATOM 746 O O . LEU A 1 102 ? -17.033 9.237 -3.126 1.00 69.94 102 LEU A O 1
ATOM 750 N N . ASN A 1 103 ? -15.921 10.930 -4.114 1.00 68.81 103 ASN A N 1
ATOM 751 C CA . ASN A 1 103 ? -17.108 11.652 -4.554 1.00 68.81 103 ASN A CA 1
ATOM 752 C C . ASN A 1 103 ? -17.892 10.906 -5.644 1.00 68.81 103 ASN A C 1
ATOM 754 O O . ASN A 1 103 ? -19.104 11.097 -5.759 1.00 68.81 103 ASN A O 1
ATOM 758 N N . SER A 1 104 ? -17.236 10.063 -6.449 1.00 69.38 104 SER A N 1
ATOM 759 C CA . SER A 1 104 ? -17.923 9.249 -7.455 1.00 69.38 104 SER A CA 1
ATOM 760 C C . SER A 1 104 ? -18.621 8.038 -6.829 1.00 69.38 104 SER A C 1
ATOM 762 O O . SER A 1 104 ? -19.779 7.781 -7.162 1.00 69.38 104 SER A O 1
ATOM 764 N N . TYR A 1 105 ? -17.988 7.351 -5.870 1.00 60.12 105 TYR A N 1
ATOM 765 C CA . TYR A 1 105 ? -18.599 6.222 -5.157 1.00 60.12 105 TYR A CA 1
ATOM 766 C C . TYR A 1 105 ? -19.774 6.655 -4.268 1.00 60.12 105 TYR A C 1
ATOM 768 O O . TYR A 1 105 ? -20.814 5.996 -4.275 1.00 60.12 105 TYR A O 1
ATOM 776 N N . GLY A 1 106 ? -19.671 7.799 -3.580 1.00 54.31 106 GLY A N 1
ATOM 777 C CA . GLY A 1 106 ? -20.758 8.352 -2.757 1.00 54.31 106 GLY A CA 1
ATOM 778 C C . GLY A 1 106 ? -22.008 8.774 -3.541 1.00 54.31 106 GLY A C 1
ATOM 779 O O . GLY A 1 106 ? -23.071 8.942 -2.957 1.00 54.31 106 GLY A O 1
ATOM 780 N N . LYS A 1 107 ? -21.910 8.906 -4.871 1.00 49.47 107 LYS A N 1
ATOM 781 C CA . LYS A 1 107 ? -23.041 9.232 -5.752 1.00 49.47 107 LYS A CA 1
ATOM 782 C C . LYS A 1 107 ? -23.815 7.994 -6.223 1.00 49.47 107 LYS A C 1
ATOM 784 O O . LYS A 1 107 ? -24.896 8.134 -6.787 1.00 49.47 107 LYS A O 1
ATOM 789 N N . SER A 1 108 ? -23.275 6.789 -6.020 1.00 49.16 108 SER A N 1
ATOM 790 C CA . SER A 1 108 ? -23.890 5.542 -6.496 1.00 49.16 108 SER A CA 1
ATOM 791 C C . SER A 1 108 ? -24.863 4.898 -5.498 1.00 49.16 108 SER A C 1
ATOM 793 O O . SER A 1 108 ? -25.496 3.909 -5.857 1.00 49.16 108 SER A O 1
ATOM 795 N N . THR A 1 109 ? -24.997 5.416 -4.272 1.00 47.12 109 THR A N 1
ATOM 796 C CA . THR A 1 109 ? -25.895 4.855 -3.240 1.00 47.12 109 THR A CA 1
ATOM 797 C C . THR A 1 109 ? -27.250 5.564 -3.113 1.00 47.12 109 THR A C 1
ATOM 799 O O . THR A 1 109 ? -28.026 5.194 -2.239 1.00 47.12 109 THR A O 1
ATOM 802 N N . ASP A 1 110 ? -27.562 6.522 -3.991 1.00 43.50 110 ASP A N 1
ATOM 803 C CA . ASP A 1 110 ? -28.867 7.207 -4.049 1.00 43.50 110 ASP A CA 1
ATOM 804 C C . ASP A 1 110 ? -29.708 6.759 -5.267 1.00 43.50 110 ASP A C 1
ATOM 806 O O . ASP A 1 110 ? -30.152 7.588 -6.067 1.00 43.50 110 ASP A O 1
ATOM 810 N N . LEU A 1 111 ? -29.914 5.446 -5.434 1.00 40.06 111 LEU A N 1
ATOM 811 C CA . LEU A 1 111 ? -30.880 4.859 -6.381 1.00 40.06 111 LEU A CA 1
ATOM 812 C C . LEU A 1 111 ? -31.614 3.667 -5.760 1.00 40.06 111 LEU A C 1
ATOM 814 O O . LEU A 1 111 ? -30.927 2.760 -5.238 1.00 40.06 111 LEU A O 1
#

Sequence (111 aa):
MKNINMAFCAIGDCGSHPDDSFDPKALPDLDQITLQSVIGSNITMTGSFTGLAESPFASLCLFNVSLTLSSWTCSNVVGFSESVSPEPCPELESSSVCYSLLNSYGKSTDL

Secondary structure (DSSP, 8-state):
-EEEEEEEEEES-----SSTTS-TT--------EEES-EEEEEEEEEEEE--SSSPEEEEEEEEEEESS--EEEESEEEEEEEEESPPPGGGB--HHHHHHHHHHTTTT--

Organism: NCBI:txid2511006